Protein AF-A0A520KL49-F1 (afdb_monomer_lite)

Foldseek 3Di:
DDDDPVRVVVQLVVQLVCVVVVHDQPDDDDPPDRSSVSSVVCVVVLNRPDWDDDPPPNDTGDSDDPVVVVVVVVVPD

pLDDT: mean 81.69, std 15.76, range [45.38, 97.38]

Sequence (77 aa):
MKYTKFEKARIIGARALQISLGAPVLVEVDEDMESIDIARKELKEGVIPLTVRDKTKDRNHYFGNLEDYLESQAGSA

Secondary structure (DSSP, 8-state):
----HHHHHHHHHHHHHHHHTTPPPSS---TT--HHHHHHHHHHHT-----EE-SSSS-EE-SS-HHHHHHHHHTT-

Structure (mmCIF, N/CA/C/O backbone):
data_AF-A0A520KL49-F1
#
_entry.id   AF-A0A520KL49-F1
#
loop_
_atom_site.group_PDB
_atom_site.id
_atom_site.type_symbol
_atom_site.label_atom_id
_atom_site.label_alt_id
_atom_site.label_comp_id
_atom_site.label_asym_id
_atom_site.label_entity_id
_atom_site.label_seq_id
_atom_site.pdbx_PDB_ins_code
_atom_site.Cartn_x
_atom_site.Cartn_y
_atom_site.Cartn_z
_atom_site.occupancy
_atom_site.B_iso_or_equiv
_atom_site.auth_seq_id
_atom_site.auth_comp_id
_atom_site.auth_asym_id
_atom_site.auth_atom_id
_atom_site.pdbx_PDB_model_num
ATOM 1 N N . 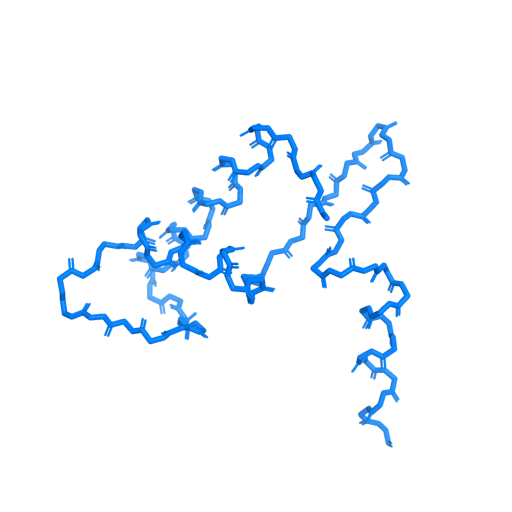MET A 1 1 ? -17.092 1.910 -1.783 1.00 56.03 1 MET A N 1
ATOM 2 C CA . MET A 1 1 ? -16.010 1.773 -0.780 1.00 56.03 1 MET A CA 1
ATOM 3 C C . MET A 1 1 ? -15.505 3.159 -0.376 1.00 56.03 1 MET A C 1
ATOM 5 O O . MET A 1 1 ? -15.171 3.925 -1.272 1.00 56.03 1 MET A O 1
ATOM 9 N N . LYS A 1 2 ? -15.492 3.548 0.909 1.00 70.06 2 LYS A N 1
ATOM 10 C CA . LYS A 1 2 ? -15.039 4.901 1.308 1.00 70.06 2 LYS A CA 1
ATOM 11 C C . LYS A 1 2 ? -14.035 4.836 2.463 1.00 70.06 2 LYS A C 1
ATOM 13 O O . LYS A 1 2 ? -14.409 4.971 3.623 1.00 70.06 2 LYS A O 1
ATOM 18 N N . TYR A 1 3 ? -12.762 4.634 2.120 1.00 82.56 3 TYR A N 1
ATOM 19 C CA . TYR A 1 3 ? -11.645 4.822 3.048 1.00 82.56 3 TYR A CA 1
ATOM 20 C C . TYR A 1 3 ? -11.528 6.293 3.453 1.00 82.56 3 TYR A C 1
ATOM 22 O O . TYR A 1 3 ? -11.743 7.201 2.644 1.00 82.56 3 TYR A O 1
ATOM 30 N N . THR A 1 4 ? -11.141 6.544 4.697 1.00 89.56 4 THR A N 1
ATOM 31 C CA . THR A 1 4 ? -10.696 7.867 5.133 1.00 89.56 4 THR A CA 1
ATOM 32 C C . THR A 1 4 ? -9.3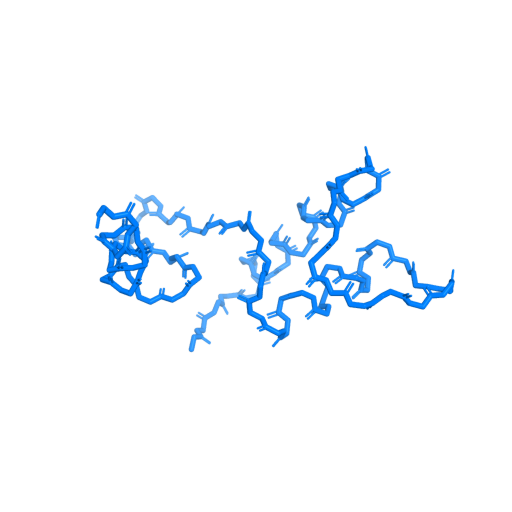91 8.249 4.429 1.00 89.56 4 THR A C 1
ATOM 34 O O . THR A 1 4 ? -8.632 7.395 3.964 1.00 89.56 4 THR A O 1
ATOM 37 N N . LYS A 1 5 ? -9.078 9.551 4.388 1.00 89.12 5 LYS A N 1
ATOM 38 C CA . LYS A 1 5 ? -7.801 10.036 3.835 1.00 89.12 5 LYS A CA 1
ATOM 39 C C . LYS A 1 5 ? -6.577 9.415 4.527 1.00 89.12 5 LYS A C 1
ATOM 41 O O . LYS A 1 5 ? -5.558 9.211 3.878 1.00 89.12 5 LYS A O 1
ATOM 46 N N . PHE A 1 6 ? -6.698 9.080 5.814 1.00 90.50 6 PHE A N 1
ATOM 47 C CA . PHE A 1 6 ? -5.628 8.476 6.609 1.00 90.50 6 PHE A CA 1
ATOM 48 C C . PHE A 1 6 ? -5.431 6.998 6.276 1.00 90.50 6 PHE A C 1
ATOM 50 O O . PHE A 1 6 ? -4.305 6.575 6.033 1.00 90.50 6 PHE A O 1
ATOM 57 N N . GLU A 1 7 ? -6.520 6.229 6.199 1.00 90.44 7 GLU A N 1
ATOM 58 C CA . GLU A 1 7 ? -6.473 4.820 5.790 1.00 90.44 7 GLU A CA 1
ATOM 59 C C . GLU A 1 7 ? -5.927 4.698 4.369 1.00 90.44 7 GLU A C 1
ATOM 61 O O . GLU A 1 7 ? -5.010 3.920 4.129 1.00 90.44 7 GLU A O 1
ATOM 66 N N . LYS A 1 8 ? -6.409 5.542 3.447 1.00 90.94 8 LYS A N 1
ATOM 67 C CA . LYS A 1 8 ? -5.925 5.577 2.065 1.00 90.94 8 LYS A CA 1
ATOM 68 C C . LYS A 1 8 ? -4.422 5.857 1.993 1.00 90.94 8 LYS A C 1
ATOM 70 O O . LYS A 1 8 ? -3.703 5.138 1.306 1.00 90.94 8 LYS A O 1
ATOM 75 N N . ALA A 1 9 ? -3.941 6.867 2.720 1.00 94.56 9 ALA A N 1
ATOM 76 C CA . ALA A 1 9 ? -2.515 7.180 2.771 1.00 94.56 9 ALA A CA 1
ATOM 77 C C . ALA A 1 9 ? -1.694 6.022 3.362 1.00 94.56 9 ALA A C 1
ATOM 79 O O . ALA A 1 9 ? -0.627 5.696 2.844 1.00 94.56 9 ALA A O 1
ATOM 80 N N . ARG A 1 10 ? -2.201 5.366 4.414 1.00 94.62 10 ARG A N 1
ATOM 81 C CA . ARG A 1 10 ? -1.513 4.249 5.071 1.00 94.62 10 ARG A CA 1
ATOM 82 C C . ARG A 1 10 ? -1.437 3.007 4.187 1.00 94.62 10 ARG A C 1
ATOM 84 O O . ARG A 1 10 ? -0.377 2.394 4.143 1.00 94.62 10 ARG A O 1
ATOM 91 N N . ILE A 1 11 ? -2.521 2.670 3.485 1.00 94.19 11 ILE A N 1
ATOM 92 C CA . ILE A 1 11 ? -2.571 1.561 2.523 1.00 94.19 11 ILE A CA 1
ATOM 93 C C . ILE A 1 11 ? -1.519 1.773 1.428 1.00 94.19 11 ILE A C 1
ATOM 95 O O . ILE A 1 11 ? -0.677 0.904 1.218 1.00 94.19 11 ILE A O 1
ATOM 99 N N . ILE A 1 12 ? -1.523 2.948 0.784 1.00 95.44 12 ILE A N 1
ATOM 100 C CA . ILE A 1 12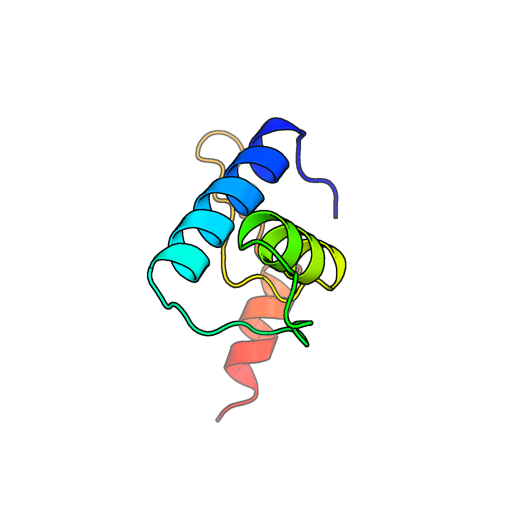 ? -0.579 3.268 -0.298 1.00 95.44 12 ILE A CA 1
ATOM 101 C C . ILE A 1 12 ? 0.861 3.212 0.217 1.00 95.44 12 ILE A C 1
ATOM 103 O O . ILE A 1 12 ? 1.702 2.575 -0.403 1.00 95.44 12 ILE A O 1
ATOM 107 N N . GLY A 1 13 ? 1.148 3.835 1.364 1.00 96.75 13 GLY A N 1
ATOM 108 C CA . GLY A 1 13 ? 2.503 3.865 1.916 1.00 96.75 13 GLY A CA 1
ATOM 109 C C . GLY A 1 13 ? 3.028 2.480 2.303 1.00 96.75 13 GLY A C 1
ATOM 110 O O . GLY A 1 13 ? 4.164 2.142 1.982 1.00 96.75 13 GLY A O 1
ATOM 111 N N . ALA A 1 14 ? 2.202 1.658 2.958 1.00 97.00 14 ALA A N 1
ATOM 112 C CA . ALA A 1 14 ? 2.585 0.297 3.324 1.00 97.00 14 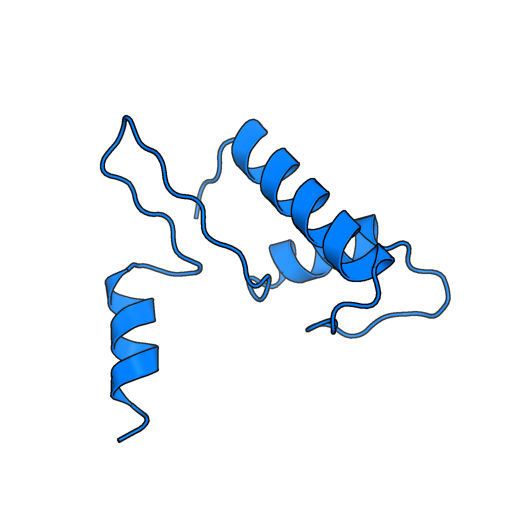ALA A CA 1
ATOM 113 C C . ALA A 1 14 ? 2.825 -0.574 2.084 1.00 97.00 14 ALA A C 1
ATOM 115 O O . ALA A 1 14 ? 3.801 -1.319 2.042 1.00 97.00 14 ALA A O 1
ATOM 116 N N . ARG A 1 15 ? 1.970 -0.455 1.063 1.00 96.94 15 ARG A N 1
ATOM 117 C CA . ARG A 1 15 ? 2.122 -1.230 -0.167 1.00 96.94 15 ARG A CA 1
ATOM 118 C C . ARG A 1 15 ? 3.312 -0.781 -1.007 1.00 96.94 15 ARG A C 1
ATOM 120 O O . ARG A 1 15 ? 4.058 -1.630 -1.476 1.00 96.94 15 ARG A O 1
ATOM 127 N N . ALA A 1 16 ? 3.537 0.524 -1.137 1.00 97.38 16 ALA A N 1
ATOM 128 C CA . ALA A 1 16 ? 4.709 1.056 -1.826 1.00 97.38 16 ALA A CA 1
ATOM 129 C C . ALA A 1 16 ? 6.007 0.531 -1.196 1.00 97.38 16 ALA A C 1
ATOM 131 O O . ALA A 1 16 ? 6.913 0.118 -1.912 1.00 97.38 16 ALA A O 1
ATOM 132 N N . LEU A 1 17 ? 6.068 0.458 0.141 1.00 97.38 17 LEU A N 1
ATOM 133 C CA . LEU A 1 17 ? 7.202 -0.145 0.843 1.00 97.38 17 LEU A CA 1
ATOM 134 C C . LEU A 1 17 ? 7.380 -1.628 0.489 1.00 97.38 17 LEU A C 1
ATOM 136 O O . LEU A 1 17 ? 8.500 -2.050 0.233 1.00 97.38 17 LEU A O 1
ATOM 140 N N . GLN A 1 18 ? 6.300 -2.415 0.458 1.00 97.19 18 GLN A N 1
ATOM 141 C CA . GLN A 1 18 ? 6.375 -3.827 0.061 1.00 97.19 18 GLN A CA 1
ATOM 142 C C . GLN A 1 18 ? 6.948 -3.984 -1.353 1.00 97.19 18 GLN A C 1
ATOM 144 O O . GLN A 1 18 ? 7.850 -4.791 -1.552 1.00 97.19 18 GLN A O 1
ATOM 149 N N . ILE A 1 19 ? 6.460 -3.191 -2.310 1.00 96.25 19 ILE A N 1
ATOM 150 C CA . ILE A 1 19 ? 6.924 -3.220 -3.705 1.00 96.25 19 ILE A CA 1
ATOM 151 C C . ILE A 1 19 ? 8.409 -2.846 -3.785 1.00 96.25 19 ILE A C 1
ATOM 153 O O . ILE A 1 19 ? 9.185 -3.568 -4.402 1.00 96.25 19 ILE A O 1
ATOM 157 N N . SER A 1 20 ? 8.838 -1.793 -3.079 1.00 96.00 20 SER A N 1
ATOM 158 C CA . SER A 1 20 ? 10.256 -1.408 -3.018 1.00 96.00 20 SER A CA 1
ATOM 159 C C . SER A 1 20 ? 11.162 -2.485 -2.413 1.00 96.00 20 SER A C 1
ATOM 161 O O . SER A 1 20 ? 12.359 -2.493 -2.680 1.00 96.00 20 SER A O 1
ATOM 163 N N . LEU A 1 21 ? 10.612 -3.388 -1.598 1.00 96.75 21 LEU A N 1
ATOM 164 C CA . LEU A 1 21 ? 11.326 -4.534 -1.029 1.00 96.75 21 LEU A CA 1
ATOM 165 C C . LEU A 1 21 ? 11.272 -5.786 -1.926 1.00 96.75 21 LEU A C 1
ATOM 167 O O . LEU A 1 21 ? 11.702 -6.855 -1.500 1.00 96.75 21 LEU A O 1
ATOM 171 N N . GLY A 1 22 ? 10.751 -5.672 -3.151 1.00 93.88 22 GLY A N 1
ATOM 172 C CA . GLY A 1 22 ? 10.669 -6.770 -4.115 1.00 93.88 22 GLY A CA 1
ATOM 173 C C . GLY A 1 22 ? 9.434 -7.659 -3.961 1.00 93.88 22 GLY A C 1
ATOM 174 O O . GLY A 1 22 ? 9.432 -8.786 -4.454 1.00 93.88 22 GLY A O 1
ATOM 175 N N . ALA A 1 23 ? 8.383 -7.196 -3.273 1.00 96.25 23 ALA A N 1
ATOM 176 C CA . ALA A 1 23 ? 7.119 -7.927 -3.238 1.00 96.25 23 ALA A CA 1
ATOM 177 C C . ALA A 1 23 ? 6.476 -7.991 -4.638 1.00 96.25 23 ALA A C 1
ATOM 179 O O . ALA A 1 23 ? 6.561 -7.020 -5.394 1.00 96.25 23 ALA A O 1
ATOM 180 N N . PRO A 1 24 ? 5.779 -9.093 -4.975 1.00 94.56 24 PRO A N 1
ATOM 181 C CA . PRO A 1 24 ? 5.125 -9.237 -6.267 1.00 94.56 24 PRO A CA 1
ATOM 182 C C . PRO A 1 24 ? 4.000 -8.214 -6.442 1.00 94.56 24 PRO A C 1
ATOM 184 O O . PRO A 1 24 ? 3.235 -7.924 -5.510 1.00 94.56 24 PRO A O 1
ATOM 187 N N . VAL A 1 25 ? 3.908 -7.696 -7.661 1.00 93.75 25 VAL A N 1
ATOM 188 C CA . VAL A 1 25 ? 2.938 -6.688 -8.087 1.00 93.75 25 VAL A CA 1
ATOM 189 C C . VAL A 1 25 ? 1.755 -7.368 -8.779 1.00 93.75 25 VAL A C 1
ATOM 191 O O . VAL A 1 25 ? 1.951 -8.355 -9.484 1.00 93.75 25 VAL A O 1
ATOM 194 N N . LEU A 1 26 ? 0.537 -6.860 -8.574 1.00 90.81 26 LEU A N 1
ATOM 195 C CA . LEU A 1 26 ? -0.702 -7.450 -9.110 1.00 90.81 26 LEU A CA 1
ATOM 196 C C . LEU A 1 26 ? -1.301 -6.680 -10.298 1.00 90.81 26 LEU A C 1
ATOM 198 O O . LEU A 1 26 ? -2.403 -6.993 -10.738 1.00 90.81 26 LEU A O 1
ATOM 202 N N . VAL A 1 27 ? -0.591 -5.672 -10.803 1.00 91.44 27 VAL A N 1
ATOM 203 C CA . VAL A 1 27 ? -0.991 -4.837 -11.945 1.00 91.44 27 VAL A CA 1
ATOM 204 C C . VAL A 1 27 ? 0.131 -4.784 -12.969 1.00 91.44 27 VAL A C 1
ATOM 206 O O . VAL A 1 27 ? 1.291 -5.024 -12.639 1.00 91.44 27 VAL A O 1
ATOM 209 N N . GLU A 1 28 ? -0.208 -4.429 -14.205 1.00 90.12 28 GLU A N 1
ATOM 210 C CA . GLU A 1 28 ? 0.783 -4.146 -15.243 1.00 90.12 28 GLU A CA 1
ATOM 211 C C . GLU A 1 28 ? 1.638 -2.935 -14.842 1.00 90.12 28 GLU A C 1
ATOM 213 O O . GLU A 1 28 ? 1.104 -1.910 -14.400 1.00 90.12 28 GLU A O 1
ATOM 218 N N . VAL A 1 29 ? 2.956 -3.058 -14.989 1.00 88.31 29 VAL A N 1
ATOM 219 C CA . VAL A 1 29 ? 3.941 -2.041 -14.600 1.00 88.31 29 VAL A CA 1
ATOM 220 C C . VAL A 1 29 ? 4.690 -1.583 -15.846 1.00 88.31 29 VAL A C 1
ATOM 222 O O . VAL A 1 29 ? 5.203 -2.420 -16.586 1.00 88.31 29 VAL A O 1
ATOM 225 N N . ASP A 1 30 ? 4.763 -0.269 -16.052 1.00 89.69 30 ASP A N 1
ATOM 226 C CA . ASP A 1 30 ? 5.628 0.339 -17.068 1.00 89.69 30 ASP A CA 1
ATOM 227 C C . ASP A 1 30 ? 7.036 0.575 -16.486 1.00 89.69 30 ASP A C 1
ATOM 229 O O . ASP A 1 30 ? 7.179 0.756 -15.274 1.00 89.69 30 ASP A O 1
ATOM 233 N N . GLU A 1 31 ? 8.078 0.599 -17.327 1.00 81.12 31 GLU A N 1
ATOM 234 C CA . GLU A 1 31 ? 9.491 0.676 -16.889 1.00 81.12 31 GLU A CA 1
ATOM 235 C C . GLU A 1 31 ? 9.809 1.887 -15.989 1.00 81.12 31 GLU A C 1
ATOM 237 O O . GLU A 1 31 ? 10.680 1.795 -15.125 1.00 81.12 31 GLU A O 1
ATOM 242 N N . ASP A 1 32 ? 9.065 2.987 -16.131 1.00 88.94 32 ASP A N 1
ATOM 243 C CA . ASP A 1 32 ? 9.293 4.242 -15.403 1.00 88.94 32 ASP A CA 1
ATOM 244 C C . ASP A 1 32 ? 8.420 4.408 -14.141 1.00 88.94 32 ASP A C 1
ATOM 246 O O . ASP A 1 32 ? 8.405 5.478 -13.527 1.00 88.94 32 ASP A O 1
ATOM 250 N N . MET A 1 33 ? 7.646 3.392 -13.739 1.00 92.25 33 MET A N 1
ATOM 251 C CA . MET A 1 33 ? 6.750 3.523 -12.584 1.00 92.25 33 MET A CA 1
ATOM 252 C C . MET A 1 33 ? 7.483 3.365 -11.247 1.00 92.25 33 MET A C 1
ATOM 254 O O . MET A 1 33 ? 8.081 2.331 -10.955 1.00 92.25 33 MET A O 1
ATOM 258 N N . GLU A 1 34 ? 7.324 4.346 -10.356 1.00 95.19 34 GLU A N 1
ATOM 259 C CA . GLU A 1 34 ? 7.764 4.210 -8.969 1.00 95.19 34 GLU A CA 1
ATOM 260 C C . GLU A 1 34 ? 6.825 3.300 -8.158 1.00 95.19 34 GLU A C 1
ATOM 262 O O . GLU A 1 34 ? 5.612 3.236 -8.388 1.00 95.19 34 GLU A O 1
ATOM 267 N N . SER A 1 35 ? 7.351 2.671 -7.101 1.00 95.56 35 SER A N 1
ATOM 268 C CA . SER A 1 35 ? 6.583 1.811 -6.184 1.00 95.56 35 SER A CA 1
ATOM 269 C C . SER A 1 35 ? 5.310 2.468 -5.639 1.00 95.56 35 SER A C 1
ATOM 271 O O . SER A 1 35 ? 4.315 1.791 -5.368 1.00 95.56 35 SER A O 1
ATOM 273 N N . ILE A 1 36 ? 5.322 3.792 -5.456 1.00 95.88 36 ILE A N 1
ATOM 274 C CA . ILE A 1 36 ? 4.160 4.537 -4.969 1.00 95.88 36 ILE A CA 1
ATOM 275 C C . ILE A 1 36 ? 3.050 4.645 -6.017 1.00 95.88 36 ILE A C 1
ATOM 277 O O . ILE A 1 36 ? 1.869 4.617 -5.664 1.00 95.88 36 ILE A O 1
ATOM 281 N N . ASP A 1 37 ? 3.408 4.731 -7.293 1.00 95.56 37 ASP A N 1
ATOM 282 C CA . ASP A 1 37 ? 2.455 4.826 -8.394 1.00 95.56 37 ASP A CA 1
ATOM 283 C C . ASP A 1 37 ? 1.860 3.463 -8.710 1.00 95.56 37 ASP A C 1
ATOM 285 O O . ASP A 1 37 ? 0.647 3.348 -8.898 1.00 95.56 37 ASP A O 1
ATOM 289 N N . ILE A 1 38 ? 2.674 2.415 -8.605 1.00 95.19 38 ILE A N 1
ATOM 290 C CA . ILE A 1 38 ? 2.219 1.028 -8.647 1.00 95.19 38 ILE A CA 1
ATOM 291 C C . ILE A 1 38 ? 1.201 0.762 -7.523 1.00 95.19 38 ILE A C 1
ATOM 293 O O . ILE A 1 38 ? 0.085 0.313 -7.786 1.00 95.19 38 ILE A O 1
ATOM 297 N N . ALA A 1 39 ? 1.515 1.129 -6.275 1.00 95.62 39 ALA A N 1
ATOM 298 C CA . ALA A 1 39 ? 0.588 0.976 -5.148 1.00 95.62 39 ALA A CA 1
ATOM 299 C C . ALA A 1 39 ? -0.720 1.773 -5.333 1.00 95.62 39 ALA A C 1
ATOM 301 O O . ALA A 1 39 ? -1.796 1.336 -4.914 1.00 95.62 39 ALA A O 1
ATOM 302 N N . ARG A 1 40 ? -0.655 2.958 -5.959 1.00 94.81 40 ARG A N 1
ATOM 303 C CA . ARG A 1 40 ? -1.850 3.745 -6.312 1.00 94.81 40 ARG A CA 1
ATOM 304 C C . ARG A 1 40 ? -2.690 3.055 -7.381 1.00 94.81 40 ARG A C 1
ATOM 306 O O . ARG A 1 40 ? -3.917 3.096 -7.269 1.00 94.81 40 ARG A O 1
ATOM 313 N N . LYS A 1 41 ? -2.053 2.447 -8.385 1.00 94.19 41 LYS A N 1
ATOM 314 C CA . LYS A 1 41 ? -2.715 1.696 -9.459 1.00 94.19 41 LYS A CA 1
ATOM 315 C C . LYS A 1 41 ? -3.432 0.468 -8.894 1.00 94.19 41 LYS A C 1
ATOM 317 O O . LYS A 1 41 ? -4.641 0.357 -9.074 1.00 94.19 41 LYS A O 1
ATOM 322 N N . GLU A 1 42 ? -2.760 -0.332 -8.067 1.00 93.31 42 GLU A N 1
ATOM 323 C CA . GLU A 1 42 ? -3.375 -1.484 -7.387 1.00 93.31 42 GLU A CA 1
ATOM 324 C C . GLU A 1 42 ? -4.571 -1.089 -6.509 1.00 93.31 42 GLU A C 1
ATOM 326 O O . GLU A 1 42 ? -5.597 -1.769 -6.495 1.00 93.31 42 GLU A O 1
ATOM 331 N N . LEU A 1 43 ? -4.480 0.034 -5.783 1.00 91.50 43 LEU A N 1
ATOM 332 C CA . LEU A 1 43 ? -5.600 0.524 -4.977 1.00 91.50 43 LEU A CA 1
ATOM 333 C C . LEU A 1 43 ? -6.772 1.017 -5.839 1.00 91.50 43 LEU A C 1
ATOM 335 O O . LEU A 1 43 ? -7.925 0.890 -5.428 1.00 91.50 43 LEU A O 1
ATOM 339 N N . LYS A 1 44 ? -6.496 1.614 -7.004 1.00 91.12 44 LYS A N 1
ATOM 340 C CA . LYS A 1 44 ? -7.527 2.090 -7.939 1.00 91.12 44 LYS A CA 1
ATOM 341 C C . LYS A 1 44 ? -8.267 0.924 -8.596 1.00 91.12 44 LYS A C 1
ATOM 343 O O . LYS A 1 44 ? -9.474 1.030 -8.793 1.00 91.12 44 LYS A O 1
ATOM 348 N N . GLU A 1 45 ? -7.555 -0.155 -8.8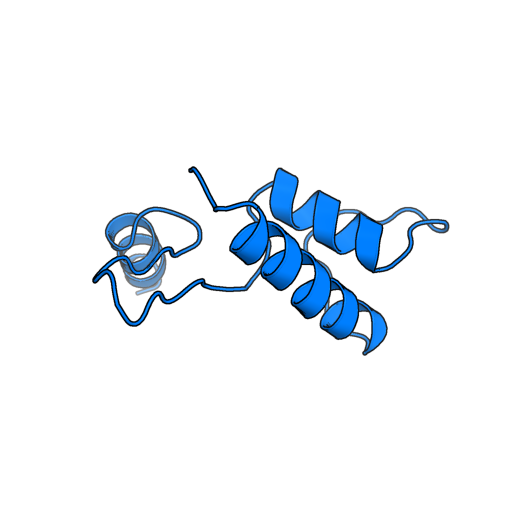98 1.00 90.69 45 GLU A N 1
ATOM 349 C CA . GLU A 1 45 ? -8.103 -1.387 -9.479 1.00 90.69 45 GLU A CA 1
ATOM 350 C C . GLU A 1 45 ? -8.714 -2.326 -8.424 1.00 90.69 45 GLU A C 1
ATOM 352 O O . GLU A 1 45 ? -9.423 -3.264 -8.768 1.00 90.69 45 GLU A O 1
ATOM 357 N N . GLY A 1 46 ? -8.503 -2.047 -7.132 1.00 88.44 46 GLY A N 1
ATOM 358 C CA . GLY A 1 46 ? -9.095 -2.809 -6.028 1.00 88.44 46 GLY A CA 1
ATOM 359 C C . GLY A 1 46 ? -8.404 -4.145 -5.742 1.00 88.44 46 GLY A C 1
ATOM 360 O O . GLY A 1 46 ? -8.949 -4.949 -4.995 1.00 88.44 46 GLY A O 1
ATOM 361 N N . VAL A 1 47 ? -7.208 -4.365 -6.296 1.00 90.19 47 VAL A N 1
ATOM 362 C CA . VAL A 1 47 ? -6.442 -5.623 -6.193 1.00 90.19 47 VAL A CA 1
ATOM 363 C C . VAL A 1 47 ? -5.368 -5.602 -5.102 1.00 90.19 47 VAL A C 1
ATOM 365 O O . VAL A 1 47 ? -4.687 -6.594 -4.875 1.00 90.19 47 VAL A O 1
ATOM 368 N N . ILE A 1 48 ? -5.178 -4.473 -4.421 1.00 90.44 48 ILE A N 1
ATOM 369 C CA . ILE A 1 48 ? -4.121 -4.309 -3.415 1.00 90.44 48 ILE A CA 1
ATOM 370 C C . ILE A 1 48 ? -4.304 -5.280 -2.217 1.00 90.44 48 ILE A C 1
ATOM 372 O O . ILE A 1 48 ? -5.352 -5.284 -1.572 1.00 90.44 48 ILE A O 1
ATOM 376 N N . PRO A 1 49 ? -3.289 -6.084 -1.849 1.00 89.69 49 PRO A N 1
ATOM 377 C CA . PRO A 1 49 ? -3.439 -7.192 -0.901 1.00 89.69 49 PRO A CA 1
ATOM 378 C C . PRO A 1 49 ? -3.215 -6.749 0.556 1.00 89.69 49 PRO A C 1
ATOM 380 O O . PRO A 1 49 ? -2.324 -7.236 1.252 1.00 89.69 49 PRO A O 1
ATOM 383 N N . LEU A 1 50 ? -3.990 -5.773 1.030 1.00 89.69 50 LEU A N 1
ATOM 384 C CA . LEU A 1 50 ? -3.948 -5.302 2.422 1.00 89.69 50 LEU A CA 1
ATOM 385 C C . LEU A 1 50 ? -5.330 -5.434 3.070 1.00 89.69 50 LEU A C 1
ATOM 387 O O . LEU A 1 50 ? -6.281 -5.874 2.454 1.00 89.69 50 LEU A O 1
ATOM 391 N N . THR A 1 51 ? -5.500 -5.104 4.339 1.00 85.06 51 THR A N 1
ATOM 392 C CA . THR A 1 51 ? -6.840 -5.014 4.941 1.00 85.06 51 THR A CA 1
ATOM 393 C C . THR A 1 51 ? -6.791 -3.949 6.013 1.00 85.06 51 THR A C 1
ATOM 395 O O . THR A 1 51 ? -5.804 -3.845 6.746 1.00 85.06 51 THR A O 1
ATOM 398 N N . VAL A 1 52 ? -7.841 -3.136 6.105 1.00 84.81 52 VAL A N 1
ATOM 399 C CA . VAL A 1 52 ? -7.940 -2.118 7.150 1.00 84.81 52 VAL A CA 1
ATOM 400 C C . VAL A 1 52 ? -8.833 -2.645 8.258 1.00 84.81 52 VAL A C 1
ATOM 402 O O . VAL A 1 52 ? -10.029 -2.856 8.069 1.00 84.81 52 VAL A O 1
ATOM 405 N N . ARG A 1 53 ? -8.242 -2.820 9.440 1.00 82.75 53 ARG A N 1
ATOM 406 C CA . ARG A 1 53 ? -8.960 -3.165 10.664 1.00 82.75 53 ARG A CA 1
ATOM 407 C C . ARG A 1 53 ? -9.026 -1.946 11.577 1.00 82.75 53 ARG A C 1
ATOM 409 O O . ARG A 1 53 ? -8.003 -1.525 12.120 1.00 82.75 53 ARG A O 1
ATOM 416 N N . ASP A 1 54 ? -10.220 -1.391 11.746 1.00 77.94 54 ASP A N 1
ATOM 417 C CA . ASP A 1 54 ? -10.486 -0.360 12.749 1.00 77.94 54 ASP A CA 1
ATOM 418 C C . ASP A 1 54 ? -10.729 -1.057 14.100 1.00 77.94 54 ASP A C 1
ATOM 420 O O . ASP A 1 54 ? -11.504 -2.003 14.187 1.00 77.94 54 ASP A O 1
ATOM 424 N N . LYS A 1 55 ? -10.002 -0.658 15.152 1.00 72.19 55 LYS A N 1
ATOM 425 C CA . LYS A 1 55 ? -10.150 -1.247 16.500 1.00 72.19 55 LYS A CA 1
ATOM 426 C C . LYS A 1 55 ? -11.298 -0.629 17.297 1.00 72.19 55 LYS A C 1
ATOM 428 O O . LYS A 1 55 ? -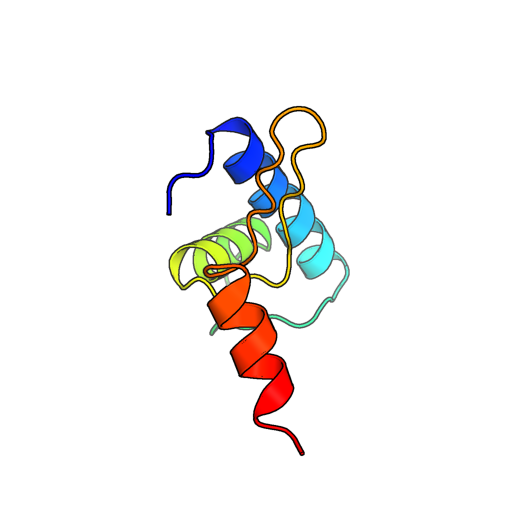11.671 -1.162 18.332 1.00 72.19 55 LYS A O 1
ATOM 433 N N . THR A 1 56 ? -11.769 0.540 16.875 1.00 69.81 56 THR A N 1
ATOM 434 C CA . THR A 1 56 ? -12.713 1.370 17.638 1.00 69.81 56 THR A CA 1
ATOM 435 C C . THR A 1 56 ? -14.104 1.362 17.046 1.00 69.81 56 THR A C 1
ATOM 437 O O . THR A 1 56 ? -15.092 1.473 17.764 1.00 69.81 56 THR A O 1
ATOM 440 N N . LYS A 1 57 ? -14.186 1.228 15.729 1.00 61.53 57 LYS A N 1
ATOM 441 C CA . LYS A 1 57 ? -15.422 0.925 15.029 1.00 61.53 57 LYS A CA 1
ATOM 442 C C . LYS A 1 57 ? -15.291 -0.536 14.641 1.00 61.53 57 LYS A C 1
ATOM 444 O O . LYS A 1 57 ? -14.286 -0.851 14.017 1.00 61.53 57 LYS A O 1
ATOM 449 N N . ASP A 1 58 ? -16.255 -1.396 14.970 1.00 57.62 58 ASP A N 1
ATOM 450 C CA . ASP A 1 58 ? -16.347 -2.785 14.472 1.00 57.62 58 ASP A CA 1
ATOM 451 C C . ASP A 1 58 ? -16.577 -2.804 12.945 1.00 57.62 58 ASP A C 1
ATOM 453 O O . ASP A 1 58 ? -17.567 -3.299 12.418 1.00 57.62 58 ASP A O 1
ATOM 457 N N . ARG A 1 59 ? -15.677 -2.161 12.206 1.00 56.09 59 ARG A N 1
ATOM 458 C CA . ARG A 1 59 ? -15.656 -2.037 10.761 1.00 56.09 59 ARG A CA 1
ATOM 459 C C . ARG A 1 59 ? -14.366 -2.686 10.308 1.00 56.09 59 ARG A C 1
ATOM 461 O O . ARG A 1 59 ? -13.308 -2.055 10.256 1.00 56.09 59 ARG A O 1
ATOM 468 N N . ASN A 1 60 ? -14.470 -3.967 9.996 1.00 52.84 60 ASN A N 1
ATOM 469 C CA . ASN A 1 60 ? -13.419 -4.663 9.284 1.00 52.84 60 ASN A CA 1
ATOM 470 C C . ASN A 1 60 ? -13.619 -4.362 7.792 1.00 52.84 60 ASN A C 1
ATOM 472 O O . ASN A 1 60 ? -14.600 -4.800 7.199 1.00 52.84 60 ASN A O 1
ATOM 476 N N . HIS A 1 61 ? -12.737 -3.552 7.200 1.00 57.81 61 HIS A N 1
ATOM 477 C CA . HIS A 1 61 ? -12.802 -3.209 5.780 1.00 57.81 61 HIS A CA 1
ATOM 478 C C . HIS A 1 61 ? -11.820 -4.091 5.010 1.00 57.81 61 HIS A C 1
ATOM 480 O O . HIS A 1 61 ? -10.639 -3.754 4.856 1.00 57.81 61 HIS A O 1
ATOM 486 N N . TYR A 1 62 ? -12.330 -5.229 4.554 1.00 58.09 62 TYR A N 1
ATOM 487 C CA . TYR A 1 62 ? -11.659 -6.099 3.595 1.00 58.09 62 TYR A CA 1
ATOM 488 C C . TYR A 1 62 ? -11.722 -5.473 2.194 1.00 58.09 62 TYR A C 1
ATOM 490 O O . TYR A 1 62 ? -12.455 -4.506 1.970 1.00 58.09 62 TYR A O 1
ATOM 498 N N . PHE A 1 63 ? -10.906 -5.954 1.254 1.00 51.59 63 PHE A N 1
ATOM 499 C CA . PHE A 1 63 ? -11.094 -5.619 -0.161 1.00 51.59 63 PHE A CA 1
ATOM 500 C C . PHE A 1 63 ? -12.364 -6.317 -0.658 1.00 51.59 63 PHE A C 1
ATOM 502 O O . PHE A 1 63 ? -12.316 -7.476 -1.039 1.00 51.59 63 PHE A O 1
ATOM 509 N N . GLY A 1 64 ? -13.502 -5.624 -0.545 1.00 56.78 64 GLY A N 1
ATOM 510 C CA . GLY A 1 64 ? -14.850 -6.197 -0.678 1.00 56.78 64 GLY A CA 1
ATOM 511 C C . GLY A 1 64 ? -15.613 -6.169 0.651 1.00 56.78 64 GLY A C 1
ATOM 512 O O . GLY A 1 64 ? -15.081 -5.718 1.671 1.00 56.78 64 GLY A O 1
ATOM 513 N N . ASN A 1 65 ? -16.877 -6.593 0.656 1.00 57.03 65 ASN A N 1
ATOM 514 C CA . ASN A 1 65 ? -17.559 -6.870 1.916 1.00 57.03 65 ASN A CA 1
ATOM 515 C C . ASN A 1 65 ? -16.909 -8.092 2.603 1.00 57.03 65 ASN A C 1
ATOM 517 O O . ASN A 1 65 ? -16.261 -8.902 1.939 1.00 57.03 65 ASN A O 1
ATOM 521 N N . LEU A 1 66 ? -17.030 -8.226 3.930 1.00 59.62 66 LEU A N 1
ATOM 522 C CA . LEU A 1 66 ? -16.489 -9.404 4.629 1.00 59.62 66 LEU A CA 1
ATOM 523 C C . LEU A 1 66 ? -17.134 -10.687 4.088 1.00 59.62 66 LEU A C 1
ATOM 525 O O . LEU A 1 66 ? -16.440 -11.690 3.927 1.00 59.62 66 LEU A O 1
ATOM 529 N N . GLU A 1 67 ? -18.429 -10.632 3.777 1.00 62.34 67 GLU A N 1
ATOM 530 C CA . GLU A 1 67 ? -19.141 -11.725 3.120 1.00 62.34 67 GLU A CA 1
ATOM 531 C C . GLU A 1 67 ? -18.484 -12.096 1.781 1.00 62.34 67 GLU A C 1
ATOM 533 O O . GLU A 1 67 ? -18.104 -13.251 1.608 1.00 62.34 67 GLU A O 1
ATOM 538 N N . ASP A 1 68 ? -18.218 -11.120 0.905 1.00 63.72 68 ASP A N 1
ATOM 539 C CA . ASP A 1 68 ? -17.586 -11.350 -0.405 1.00 63.72 68 ASP A CA 1
ATOM 540 C C . ASP A 1 68 ? -16.203 -12.024 -0.275 1.00 63.72 68 ASP A C 1
ATOM 542 O O . ASP A 1 68 ? -15.835 -12.900 -1.061 1.00 63.72 68 ASP A O 1
ATOM 546 N N . TYR A 1 69 ? -15.420 -11.638 0.741 1.00 63.88 69 TYR A N 1
ATOM 547 C CA . TYR A 1 69 ? -14.119 -12.252 1.015 1.00 63.88 69 TYR A CA 1
ATOM 548 C C . TYR A 1 69 ? -14.262 -13.708 1.477 1.00 63.88 69 TYR A C 1
ATOM 550 O O . TYR A 1 69 ? -13.550 -14.579 0.976 1.00 63.88 69 TYR A O 1
ATOM 558 N N . LEU A 1 70 ? -15.183 -13.995 2.401 1.00 69.50 70 LEU A N 1
ATOM 559 C CA . LEU A 1 70 ? -15.429 -15.358 2.884 1.00 69.50 70 LEU A CA 1
ATOM 560 C C . LEU A 1 70 ? -15.974 -16.266 1.773 1.00 69.50 70 LEU A C 1
ATOM 562 O O . LEU A 1 70 ? -15.544 -17.413 1.655 1.00 69.50 70 LEU A O 1
ATOM 566 N N . GLU A 1 71 ? -16.850 -15.742 0.918 1.00 68.00 71 GLU A N 1
ATOM 567 C CA . GLU A 1 71 ? -17.368 -16.445 -0.259 1.00 68.00 71 GLU A CA 1
ATOM 568 C C . GLU A 1 71 ? -16.255 -16.770 -1.264 1.00 68.00 71 GLU A C 1
ATOM 570 O O . GLU A 1 71 ? -16.188 -17.895 -1.764 1.00 68.00 71 GLU A O 1
ATOM 575 N N . SER A 1 72 ? -15.311 -15.846 -1.486 1.00 65.50 72 SER A N 1
ATOM 576 C CA . SER A 1 72 ? -14.138 -16.096 -2.339 1.00 65.50 72 SER A CA 1
ATOM 577 C C . SER A 1 72 ? -13.238 -17.229 -1.825 1.00 65.50 72 SER A C 1
ATOM 579 O O . SER A 1 72 ? -12.569 -17.893 -2.614 1.00 65.50 72 SER A O 1
ATOM 581 N N . GLN A 1 73 ? -13.220 -17.468 -0.508 1.00 61.97 73 GLN A N 1
ATOM 582 C CA . GLN A 1 73 ? -12.457 -18.557 0.107 1.00 61.97 73 GLN A CA 1
ATOM 583 C C . GLN A 1 73 ? -13.227 -19.889 0.073 1.00 61.97 73 GLN A C 1
ATOM 585 O O . GLN A 1 73 ? -12.613 -20.949 -0.041 1.00 61.97 73 GLN A O 1
ATOM 590 N N . ALA A 1 74 ? -14.563 -19.851 0.110 1.00 67.00 74 ALA A N 1
ATOM 591 C CA . ALA A 1 74 ? -15.418 -21.040 0.119 1.00 67.00 74 ALA A CA 1
ATOM 592 C C . ALA A 1 74 ? -15.521 -21.747 -1.249 1.00 67.00 74 ALA A C 1
ATOM 594 O O . ALA A 1 74 ? -15.790 -22.943 -1.293 1.00 67.00 74 ALA A O 1
ATOM 595 N N . GLY A 1 75 ? -15.271 -21.043 -2.359 1.00 54.72 75 GLY A N 1
ATOM 596 C CA . GLY A 1 75 ? -15.308 -21.602 -3.720 1.00 54.72 75 GLY A CA 1
ATOM 597 C C . GLY A 1 75 ? -14.070 -22.404 -4.151 1.00 54.72 75 GLY A C 1
ATOM 598 O O . GLY A 1 75 ? -13.959 -22.741 -5.326 1.00 54.72 75 GLY A O 1
ATOM 599 N N . SER A 1 76 ? -13.129 -22.677 -3.241 1.00 48.84 76 SER A N 1
ATOM 600 C CA . SER A 1 76 ? -11.879 -23.409 -3.520 1.00 48.84 76 SER A CA 1
ATOM 601 C C . SER A 1 76 ? -11.842 -24.843 -2.964 1.00 48.84 76 SER A C 1
ATOM 603 O O . SER A 1 76 ? -10.761 -25.421 -2.842 1.00 48.84 76 SER A O 1
ATOM 605 N N . ALA A 1 77 ? -13.009 -25.412 -2.636 1.00 45.38 77 ALA A N 1
ATOM 606 C CA . ALA A 1 77 ? -13.171 -26.794 -2.174 1.00 45.38 77 ALA A CA 1
ATOM 607 C C . ALA A 1 77 ? -13.761 -27.710 -3.255 1.00 45.38 77 ALA A C 1
ATOM 609 O O . ALA A 1 77 ? -14.699 -27.268 -3.957 1.00 45.38 77 ALA A O 1
#

Radius of gyration: 13.73 Å; chains: 1; bounding box: 30×37×35 Å